Protein AF-A0A819TZ23-F1 (afdb_monomer)

Foldseek 3Di:
DEDEDQDEDDPVQFQCAALVVVVPDDPPYYYHYLHDPRNHDLCRVDPDDQDVDGCQVPDPPHDDDPSVPDDDDPVVVVVLVVVQVVQVVVVHDRPPDDDVVRPD

Mean predicted aligned e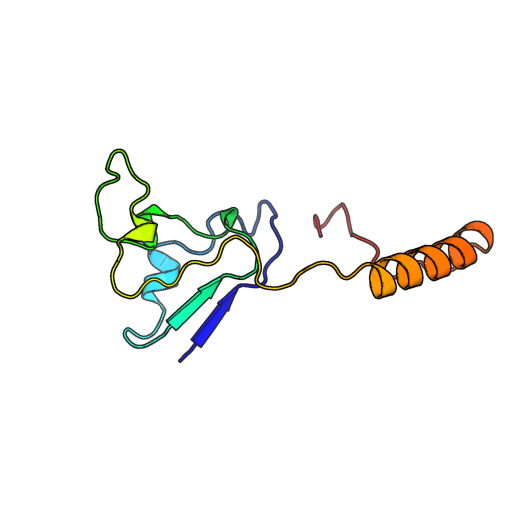rror: 4.28 Å

Radius of gyration: 18.61 Å; Cα contacts (8 Å, |Δi|>4): 88; chains: 1; bounding box: 50×29×44 Å

Solvent-accessible surface area (backbone atoms only — not comparable to full-atom values): 6729 Å² total; per-residue (Å²): 97,77,47,76,42,69,53,71,80,37,89,86,37,46,47,57,45,29,55,73,54,58,67,71,49,60,94,78,44,46,81,44,82,74,42,47,72,64,27,45,33,68,74,55,75,43,98,67,80,80,56,102,52,74,53,66,87,74,38,85,96,57,86,85,74,88,83,63,89,74,73,87,56,66,66,67,51,52,50,54,49,54,54,35,60,64,23,53,88,69,75,41,88,61,78,88,73,67,39,77,94,77,54,84

Structure (mmCIF, N/CA/C/O backbone):
data_AF-A0A819TZ23-F1
#
_entry.id   AF-A0A819TZ23-F1
#
loop_
_atom_site.group_PDB
_atom_site.id
_atom_site.type_symbol
_atom_site.label_atom_id
_atom_site.label_alt_id
_atom_site.label_comp_id
_atom_site.label_asym_id
_atom_site.label_entity_id
_atom_site.label_seq_id
_atom_site.pdbx_PDB_ins_code
_atom_site.Cartn_x
_atom_site.Cartn_y
_atom_site.Cartn_z
_atom_site.occupancy
_atom_site.B_iso_or_equiv
_atom_site.auth_seq_id
_atom_site.auth_comp_id
_atom_site.auth_asym_id
_atom_site.auth_atom_id
_atom_site.pdbx_PDB_model_num
ATOM 1 N N . ASP A 1 1 ? -1.554 2.004 21.230 1.00 96.06 1 ASP A N 1
ATOM 2 C CA . ASP A 1 1 ? -0.905 1.134 20.225 1.00 96.06 1 ASP A CA 1
ATOM 3 C C . ASP A 1 1 ? -1.263 1.577 18.824 1.00 96.06 1 ASP A C 1
ATOM 5 O O . ASP A 1 1 ? -2.273 2.251 18.656 1.00 96.06 1 ASP A O 1
ATOM 9 N N . TYR A 1 2 ? -0.438 1.220 17.844 1.00 97.56 2 TYR A N 1
ATOM 10 C CA . TYR A 1 2 ? -0.619 1.606 16.447 1.00 97.56 2 TYR A CA 1
ATOM 11 C C . TYR A 1 2 ? -0.458 0.386 15.548 1.00 97.56 2 TYR A C 1
ATOM 13 O O . TYR A 1 2 ? 0.463 -0.407 15.741 1.00 97.56 2 TYR A O 1
ATOM 21 N N . VAL A 1 3 ? -1.337 0.262 14.559 1.00 98.06 3 VAL A N 1
ATOM 22 C CA . VAL A 1 3 ? -1.279 -0.768 13.523 1.00 98.06 3 VAL A CA 1
ATOM 23 C C . VAL A 1 3 ? -1.190 -0.064 12.178 1.00 98.06 3 VAL A C 1
ATOM 25 O O . VAL A 1 3 ? -2.084 0.701 11.824 1.00 98.06 3 VAL A O 1
ATOM 28 N N . VAL A 1 4 ? -0.103 -0.299 11.444 1.00 98.31 4 VAL A N 1
ATOM 29 C CA . VAL A 1 4 ? 0.175 0.380 10.173 1.00 98.31 4 VAL A CA 1
ATOM 30 C C . VAL A 1 4 ? 0.107 -0.625 9.027 1.00 98.31 4 VAL A C 1
ATOM 32 O O . VAL A 1 4 ? 0.921 -1.543 8.953 1.00 98.31 4 VAL A O 1
ATOM 35 N N . ASN A 1 5 ? -0.856 -0.447 8.124 1.00 98.44 5 ASN A N 1
ATOM 36 C CA . ASN A 1 5 ? -0.984 -1.247 6.913 1.00 98.44 5 ASN A CA 1
ATOM 37 C C . ASN A 1 5 ? -0.193 -0.620 5.759 1.00 98.44 5 ASN A C 1
ATOM 39 O O . ASN A 1 5 ? -0.516 0.479 5.304 1.00 98.44 5 ASN A O 1
ATOM 43 N N . LEU A 1 6 ? 0.797 -1.362 5.260 1.00 98.31 6 LEU A N 1
ATOM 44 C CA . LEU A 1 6 ? 1.605 -1.039 4.076 1.00 98.31 6 LEU A CA 1
ATOM 45 C C . LEU A 1 6 ? 1.580 -2.179 3.042 1.00 98.31 6 LEU A C 1
ATOM 47 O O . LEU A 1 6 ? 2.466 -2.273 2.195 1.00 98.31 6 LEU A O 1
ATOM 51 N N . LEU A 1 7 ? 0.592 -3.077 3.132 1.00 98.12 7 LEU A N 1
ATOM 52 C CA . LEU A 1 7 ? 0.500 -4.240 2.254 1.00 98.12 7 LEU A CA 1
ATOM 53 C C . LEU A 1 7 ? 0.211 -3.837 0.792 1.00 98.12 7 LEU A C 1
ATOM 55 O O . LEU A 1 7 ? -0.501 -2.853 0.548 1.00 98.12 7 LEU A O 1
ATOM 59 N N . PRO A 1 8 ? 0.724 -4.609 -0.188 1.00 98.12 8 PRO A N 1
ATOM 60 C CA . PRO A 1 8 ? 0.362 -4.451 -1.593 1.00 98.12 8 PRO A CA 1
ATOM 61 C C . PRO A 1 8 ? -1.099 -4.858 -1.831 1.00 98.12 8 PRO A C 1
ATOM 63 O O . PRO A 1 8 ? -1.725 -5.498 -0.987 1.00 98.12 8 PRO A O 1
ATOM 66 N N . ASN A 1 9 ? -1.644 -4.511 -3.000 1.00 97.81 9 ASN A N 1
ATOM 67 C CA . ASN A 1 9 ? -2.952 -5.008 -3.432 1.00 97.81 9 ASN A CA 1
ATOM 68 C C . ASN A 1 9 ? -2.771 -6.347 -4.151 1.00 97.81 9 ASN A C 1
ATOM 70 O O . ASN A 1 9 ? -2.354 -6.357 -5.308 1.00 97.81 9 ASN A O 1
ATOM 74 N N . THR A 1 10 ? -3.116 -7.446 -3.486 1.00 97.69 10 THR A N 1
ATOM 75 C CA . THR A 1 10 ? -3.161 -8.795 -4.062 1.00 97.69 10 THR A CA 1
ATOM 76 C C . THR A 1 10 ? -4.482 -9.465 -3.675 1.00 97.69 10 THR A C 1
ATOM 78 O O . THR A 1 10 ? -5.138 -9.011 -2.734 1.00 97.69 10 THR A O 1
ATOM 81 N N . PRO A 1 11 ? -4.896 -10.562 -4.334 1.00 97.19 11 PRO A N 1
ATOM 82 C CA . PRO A 1 11 ? -6.096 -11.300 -3.931 1.00 97.19 11 PRO A CA 1
ATOM 83 C C . PRO A 1 11 ? -6.100 -11.718 -2.451 1.00 97.19 11 PRO A C 1
ATOM 85 O O . PRO A 1 11 ? -7.155 -11.776 -1.832 1.00 97.19 11 PRO A O 1
ATOM 88 N N . GLN 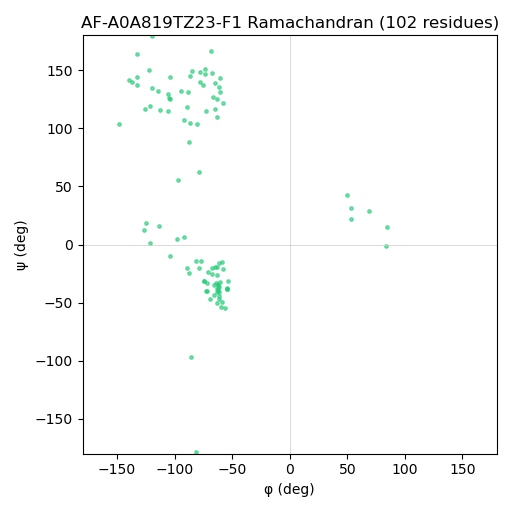A 1 12 ? -4.926 -11.978 -1.869 1.00 97.31 12 GLN A N 1
ATOM 89 C CA . GLN A 1 12 ? -4.771 -12.405 -0.475 1.00 97.31 12 GLN A CA 1
ATOM 90 C C . GLN A 1 12 ? -4.869 -11.251 0.532 1.00 97.31 12 GLN A C 1
ATOM 92 O O . GLN A 1 12 ? -5.104 -11.500 1.711 1.00 97.31 12 GLN A O 1
ATOM 97 N N . THR A 1 13 ? -4.660 -10.003 0.101 1.00 98.06 13 THR A N 1
ATOM 98 C CA . THR A 1 13 ? -4.709 -8.823 0.980 1.00 98.06 13 THR A CA 1
ATOM 99 C C . THR A 1 13 ? -5.984 -8.005 0.810 1.00 98.06 13 THR A C 1
ATOM 101 O O . THR A 1 13 ? -6.240 -7.117 1.621 1.00 98.06 13 THR A O 1
ATOM 104 N N . GLN A 1 14 ? -6.798 -8.298 -0.207 1.00 98.06 14 GLN A N 1
ATOM 105 C CA . GLN A 1 14 ? -8.104 -7.671 -0.391 1.00 98.06 14 GLN A CA 1
ATOM 106 C C . GLN A 1 14 ? -9.021 -7.959 0.800 1.00 98.06 14 GLN A C 1
ATOM 108 O O . GLN A 1 14 ? -9.158 -9.104 1.224 1.00 98.06 14 GLN A O 1
ATOM 113 N N . ASN A 1 15 ? -9.656 -6.909 1.327 1.00 98.06 15 ASN A N 1
ATOM 114 C CA . ASN A 1 15 ? -10.598 -6.966 2.448 1.00 98.06 15 ASN A CA 1
ATOM 115 C C . ASN A 1 15 ? -10.056 -7.663 3.714 1.00 98.06 15 ASN A C 1
ATOM 117 O O . ASN A 1 15 ? -10.833 -8.129 4.550 1.00 98.06 15 ASN A O 1
ATOM 121 N N . ILE A 1 16 ? -8.728 -7.740 3.872 1.00 98.25 16 ILE A N 1
ATOM 122 C CA . ILE A 1 16 ? -8.098 -8.376 5.034 1.00 98.25 16 ILE A CA 1
ATOM 123 C C . ILE A 1 16 ? -8.434 -7.632 6.335 1.00 98.25 16 ILE A C 1
ATOM 125 O O . ILE A 1 16 ? -8.609 -8.258 7.379 1.00 98.25 16 ILE A O 1
ATOM 129 N N . TRP A 1 17 ? -8.584 -6.306 6.268 1.00 98.00 17 TRP A N 1
ATOM 130 C CA . TRP A 1 17 ? -9.045 -5.465 7.368 1.00 98.00 17 TRP A CA 1
ATOM 131 C C . TRP A 1 17 ? -10.570 -5.390 7.367 1.00 98.00 17 TRP A C 1
ATOM 133 O O . TRP A 1 17 ? -11.172 -4.510 6.751 1.00 98.00 17 TRP A O 1
ATOM 143 N N . ASN A 1 18 ? -11.171 -6.349 8.064 1.00 97.38 18 ASN A N 1
ATOM 144 C CA . ASN A 1 18 ? -12.606 -6.485 8.289 1.00 97.38 18 ASN A CA 1
ATOM 145 C C . ASN A 1 18 ? -12.932 -6.437 9.792 1.00 97.38 18 ASN A C 1
ATOM 147 O O . ASN A 1 18 ? -12.031 -6.351 10.636 1.00 97.38 18 ASN A O 1
ATOM 151 N N . ALA A 1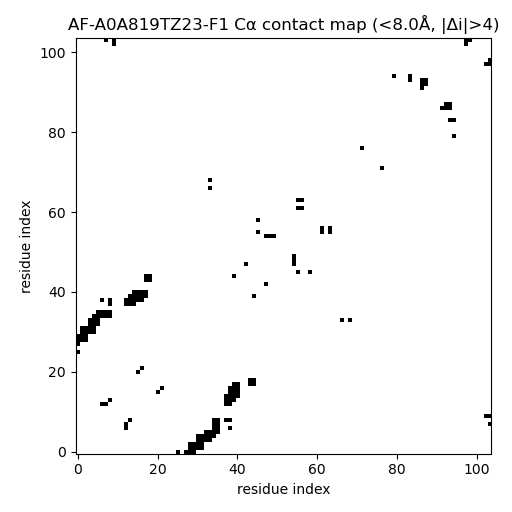 19 ? -14.216 -6.536 10.137 1.00 96.38 19 ALA A N 1
ATOM 152 C CA . ALA A 1 19 ? -14.693 -6.463 11.518 1.00 96.38 19 ALA A CA 1
ATOM 153 C C . ALA A 1 19 ? -13.997 -7.473 12.450 1.00 96.38 19 ALA A C 1
ATOM 155 O O . ALA A 1 19 ? -13.686 -7.146 13.596 1.00 96.38 19 ALA A O 1
ATOM 156 N N . THR A 1 20 ? -13.706 -8.685 11.962 1.00 97.50 20 THR A N 1
ATOM 157 C CA . THR A 1 20 ? -13.017 -9.718 12.746 1.00 97.50 20 THR A CA 1
ATOM 158 C C . THR A 1 20 ? -11.590 -9.307 13.090 1.00 97.50 20 THR A C 1
ATOM 160 O O . THR A 1 20 ? -11.175 -9.487 14.234 1.00 97.50 20 THR A O 1
ATOM 163 N N . LEU A 1 21 ? -10.842 -8.742 12.139 1.00 97.12 21 LEU A N 1
ATOM 164 C CA . LEU A 1 21 ? -9.466 -8.313 12.394 1.00 97.12 21 LEU A CA 1
ATOM 165 C C . LEU A 1 21 ? -9.418 -7.054 13.271 1.00 97.12 21 LEU A C 1
ATOM 167 O O . LEU A 1 21 ? -8.615 -6.988 14.202 1.00 97.12 21 LEU A O 1
ATOM 171 N N . PHE A 1 22 ? -10.319 -6.092 13.046 1.00 96.88 22 PHE A N 1
ATOM 172 C CA . PHE A 1 22 ? -10.431 -4.906 13.901 1.00 96.88 22 PHE A CA 1
ATOM 173 C C . PHE A 1 22 ? -10.795 -5.261 15.348 1.00 96.88 22 PHE A C 1
ATOM 175 O O . PHE A 1 22 ? -10.240 -4.670 16.272 1.00 96.88 22 PHE A O 1
ATOM 182 N N . ALA A 1 23 ? -11.645 -6.269 15.571 1.00 96.38 23 ALA A N 1
ATOM 183 C CA . ALA A 1 23 ? -12.011 -6.724 16.915 1.00 96.38 23 ALA A CA 1
ATOM 184 C C . ALA A 1 23 ? -10.837 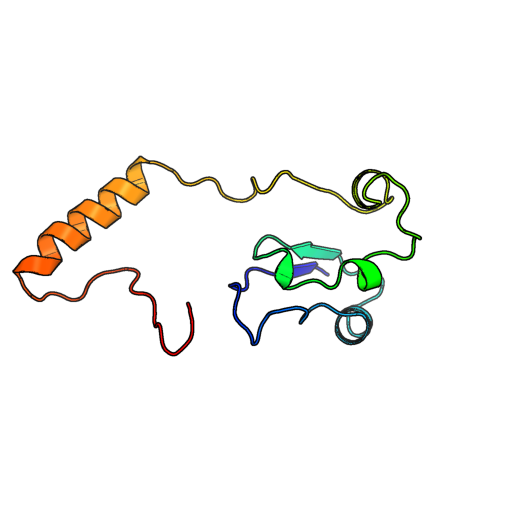-7.320 17.716 1.00 96.38 23 ALA A C 1
ATOM 186 O O . ALA A 1 23 ? -10.911 -7.398 18.941 1.00 96.38 23 ALA A O 1
ATOM 187 N N . GLN A 1 24 ? -9.752 -7.732 17.050 1.00 97.25 24 GLN A N 1
ATOM 188 C CA . GLN A 1 24 ? -8.536 -8.207 17.720 1.00 97.25 24 GLN A CA 1
ATOM 189 C C . GLN A 1 24 ? -7.630 -7.060 18.187 1.00 97.25 24 GLN A C 1
ATOM 191 O O . GLN A 1 24 ? -6.713 -7.278 18.982 1.00 97.25 24 GLN A O 1
ATOM 196 N N . MET A 1 25 ? -7.858 -5.836 17.706 1.00 97.38 25 MET A N 1
ATOM 197 C CA . MET A 1 25 ? -7.104 -4.669 18.147 1.00 97.38 25 MET A CA 1
ATOM 198 C C . MET A 1 25 ? -7.536 -4.248 19.553 1.00 97.38 25 MET A C 1
ATOM 200 O O . MET A 1 25 ? -8.690 -4.400 19.954 1.00 97.38 25 MET A O 1
ATOM 204 N N . LYS A 1 26 ? -6.614 -3.649 20.317 1.00 97.38 26 LYS A N 1
ATOM 205 C CA . LYS A 1 26 ? -6.999 -2.992 21.571 1.00 97.38 26 LYS A CA 1
ATOM 206 C C . LYS A 1 26 ? -7.998 -1.867 21.262 1.00 97.38 26 LYS A C 1
ATOM 208 O O . LYS A 1 26 ? -7.767 -1.139 20.297 1.00 97.38 26 LYS A O 1
ATOM 213 N N . PRO A 1 27 ? -9.015 -1.621 22.108 1.00 93.75 27 PRO A N 1
ATOM 214 C CA . PRO A 1 27 ? -9.982 -0.539 21.885 1.00 93.75 27 PRO A CA 1
ATOM 215 C C . PRO A 1 27 ? -9.360 0.863 21.775 1.00 93.75 27 PRO A C 1
ATOM 217 O O . PRO A 1 27 ? -9.968 1.774 21.232 1.00 93.75 27 PRO A O 1
ATOM 220 N N . THR A 1 28 ? -8.146 1.043 22.306 1.00 95.94 28 THR A N 1
ATOM 221 C CA . THR A 1 28 ? -7.375 2.295 22.265 1.00 95.94 28 THR A CA 1
ATOM 222 C C . THR A 1 28 ? -6.329 2.332 21.147 1.00 95.94 28 THR A C 1
ATOM 224 O O . THR A 1 28 ? -5.509 3.252 21.101 1.00 95.94 28 THR A O 1
ATOM 227 N N . ALA A 1 29 ? -6.278 1.313 20.285 1.00 97.19 29 ALA A N 1
ATOM 228 C CA . ALA A 1 29 ? -5.333 1.269 19.182 1.00 97.19 29 ALA A CA 1
ATOM 229 C C . ALA A 1 29 ? -5.779 2.168 18.024 1.00 97.19 29 ALA A C 1
ATOM 231 O O . ALA A 1 29 ? -6.967 2.329 17.761 1.00 97.19 29 ALA A O 1
ATOM 232 N N . ILE A 1 30 ? -4.803 2.720 17.306 1.00 96.88 30 ILE A N 1
ATOM 233 C CA . ILE A 1 30 ? -5.026 3.515 16.099 1.00 96.88 30 ILE A CA 1
ATOM 234 C C . ILE A 1 30 ? -4.629 2.677 14.885 1.00 96.88 30 ILE A C 1
ATOM 236 O O . ILE A 1 30 ? -3.527 2.126 14.832 1.00 96.88 30 ILE A O 1
ATOM 240 N N . PHE A 1 31 ? -5.524 2.599 13.905 1.00 97.75 31 PHE A N 1
ATOM 241 C CA . PHE A 1 31 ? -5.253 1.994 12.607 1.00 97.75 31 PHE A CA 1
ATOM 242 C C . PHE A 1 31 ? -4.817 3.063 11.600 1.00 97.75 31 PHE A C 1
ATOM 244 O O . PHE A 1 31 ? -5.460 4.103 11.474 1.00 97.75 31 PHE A O 1
ATOM 251 N N . ILE A 1 32 ? -3.729 2.806 10.876 1.00 98.31 32 ILE A N 1
ATOM 252 C CA . ILE A 1 32 ? -3.185 3.694 9.845 1.00 98.31 32 ILE A CA 1
ATOM 253 C C . ILE A 1 32 ? -3.045 2.883 8.559 1.00 98.31 32 ILE A C 1
ATOM 255 O O . ILE A 1 32 ? -2.253 1.946 8.504 1.00 98.31 32 ILE A O 1
ATOM 259 N N . ASN A 1 33 ? -3.773 3.250 7.504 1.00 98.25 33 ASN A N 1
ATOM 260 C CA . ASN A 1 33 ? -3.616 2.634 6.187 1.00 98.25 33 ASN A CA 1
ATOM 261 C C . ASN A 1 33 ? -2.892 3.579 5.226 1.00 98.25 33 ASN A C 1
ATOM 263 O O . ASN A 1 33 ? -3.431 4.620 4.856 1.00 98.25 33 ASN A O 1
ATOM 267 N N . ALA A 1 34 ? -1.696 3.185 4.792 1.00 98.12 34 ALA A N 1
ATOM 268 C CA . ALA A 1 34 ? -0.952 3.840 3.715 1.00 98.12 34 ALA A CA 1
ATOM 269 C C . ALA A 1 34 ? -0.530 2.844 2.613 1.00 98.12 34 ALA A C 1
ATOM 271 O O . ALA A 1 34 ? 0.285 3.172 1.754 1.00 98.12 34 ALA A O 1
ATOM 272 N N . GLY A 1 35 ? -1.085 1.626 2.636 1.00 97.69 35 GLY A N 1
ATOM 273 C CA . GLY A 1 35 ? -0.912 0.607 1.605 1.00 97.69 35 GLY A CA 1
ATOM 274 C C . GLY A 1 35 ? -1.916 0.802 0.474 1.00 97.69 35 GLY A C 1
ATOM 275 O O . GLY A 1 35 ? -1.694 1.573 -0.463 1.00 97.69 35 GLY A O 1
ATOM 276 N N . ARG A 1 36 ? -3.030 0.067 0.526 1.00 98.06 36 ARG A N 1
ATOM 277 C CA . ARG A 1 36 ? -4.086 0.104 -0.495 1.00 98.06 36 ARG A CA 1
ATOM 278 C C . ARG A 1 36 ? -5.459 0.124 0.165 1.00 98.06 36 ARG A C 1
ATOM 280 O O . ARG A 1 36 ? -5.682 -0.568 1.155 1.00 98.06 36 ARG A O 1
ATOM 287 N N . GLY A 1 37 ? -6.375 0.922 -0.386 1.00 96.62 37 GLY A N 1
ATOM 288 C CA . GLY A 1 37 ? -7.754 1.015 0.110 1.00 96.62 37 GLY A CA 1
ATOM 289 C C . GLY A 1 37 ? -8.503 -0.315 0.011 1.00 96.62 37 GLY A C 1
ATOM 290 O O . GLY A 1 37 ? -9.203 -0.681 0.941 1.00 96.62 37 GLY A O 1
ATOM 291 N N . SER A 1 38 ? -8.237 -1.101 -1.040 1.00 97.38 38 SER A N 1
ATOM 292 C CA . SER A 1 38 ? -8.819 -2.437 -1.255 1.00 97.38 38 SER A CA 1
ATOM 293 C C . SER A 1 38 ? -8.538 -3.444 -0.139 1.00 97.38 38 SER A C 1
ATOM 295 O O . SER A 1 38 ? -9.176 -4.489 -0.097 1.00 97.38 38 SER A O 1
ATOM 297 N N . ALA A 1 39 ? -7.583 -3.166 0.750 1.00 98.12 39 ALA A N 1
ATOM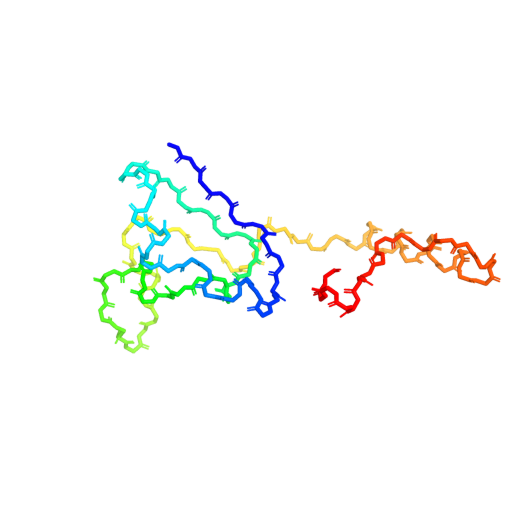 298 C CA . ALA A 1 39 ? -7.309 -4.015 1.898 1.00 98.12 39 ALA A CA 1
ATOM 299 C C . ALA A 1 39 ? -8.333 -3.843 3.031 1.00 98.12 39 ALA A C 1
ATOM 301 O O . ALA A 1 39 ? -8.344 -4.665 3.944 1.00 98.12 39 ALA A O 1
ATOM 302 N N . VAL A 1 40 ? -9.155 -2.790 3.004 1.00 97.25 40 VAL A N 1
ATOM 303 C CA . VAL A 1 40 ? -10.079 -2.425 4.082 1.00 97.25 40 VAL A CA 1
ATOM 304 C C . VAL A 1 40 ? -11.519 -2.557 3.613 1.00 97.25 40 VAL A C 1
ATOM 306 O O . VAL A 1 40 ? -11.885 -2.060 2.553 1.00 97.25 40 VAL A O 1
ATOM 309 N N . VAL A 1 41 ? -12.343 -3.207 4.430 1.00 95.50 41 VAL A N 1
ATOM 310 C CA . VAL A 1 41 ? -13.793 -3.201 4.249 1.00 95.50 41 VAL A CA 1
ATOM 311 C C . VAL A 1 41 ? -14.332 -1.897 4.828 1.00 95.50 41 VAL A C 1
ATOM 313 O O . VAL A 1 41 ? -14.429 -1.745 6.045 1.00 95.50 41 VAL A O 1
ATOM 316 N N . ASP A 1 42 ? -14.687 -0.945 3.963 1.00 92.00 42 ASP A N 1
ATOM 317 C CA . ASP A 1 42 ? -15.114 0.399 4.382 1.00 92.00 42 ASP A CA 1
ATOM 318 C C . ASP A 1 42 ? -16.279 0.378 5.384 1.00 92.00 42 ASP A C 1
ATOM 320 O O . ASP A 1 42 ? -16.287 1.149 6.341 1.00 92.00 42 ASP A O 1
ATOM 324 N N . ALA A 1 43 ? -17.235 -0.539 5.201 1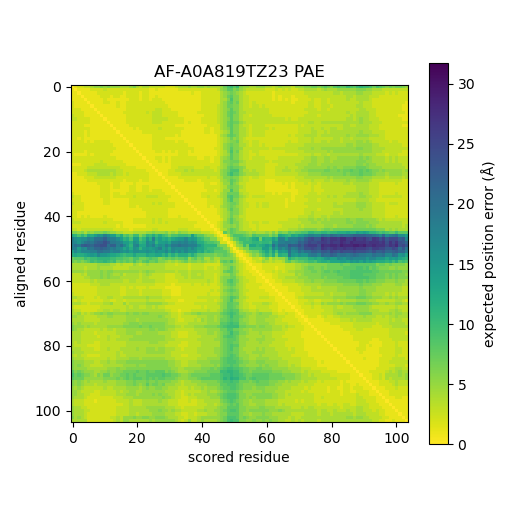.00 89.75 43 ALA A N 1
ATOM 325 C CA . ALA A 1 43 ? -18.388 -0.700 6.088 1.00 89.75 43 ALA A CA 1
ATOM 326 C C . ALA A 1 43 ? -18.021 -1.220 7.490 1.00 89.75 43 ALA A C 1
ATOM 328 O O . ALA A 1 43 ? -18.746 -0.949 8.442 1.00 89.75 43 ALA A O 1
ATOM 329 N N . ASP A 1 44 ? -16.901 -1.931 7.627 1.00 93.00 44 ASP A N 1
ATOM 330 C CA . ASP A 1 44 ? -16.423 -2.436 8.918 1.00 93.00 44 ASP A CA 1
ATOM 331 C C . ASP A 1 44 ? -15.512 -1.422 9.622 1.00 93.00 44 ASP A C 1
ATOM 333 O O . ASP A 1 44 ? -15.320 -1.492 10.836 1.00 93.00 44 ASP A O 1
ATOM 337 N N . LEU A 1 45 ? -14.953 -0.467 8.870 1.00 90.56 45 LEU A N 1
ATOM 338 C CA . LEU A 1 45 ? -14.125 0.609 9.413 1.00 90.56 45 LEU A CA 1
ATOM 339 C C . LEU A 1 45 ? -14.964 1.668 10.146 1.00 90.56 45 LEU A C 1
ATOM 341 O O . LEU A 1 45 ? -14.477 2.303 11.082 1.00 90.56 45 LEU A O 1
ATOM 345 N N . ILE A 1 46 ? -16.210 1.889 9.715 1.00 85.81 46 ILE A N 1
ATOM 346 C CA . ILE A 1 46 ? -17.090 2.925 10.266 1.00 85.81 46 ILE A CA 1
ATOM 347 C C . ILE A 1 46 ? -18.493 2.393 10.565 1.00 85.81 46 ILE A C 1
ATOM 349 O O . ILE A 1 46 ? -19.087 1.642 9.807 1.00 85.81 46 ILE A O 1
ATOM 353 N N . THR A 1 47 ? -19.101 2.877 11.641 1.00 66.94 47 THR A N 1
ATOM 354 C CA . THR A 1 47 ? -20.475 2.531 12.030 1.00 66.94 47 THR A CA 1
ATOM 355 C C . THR A 1 47 ? -21.480 3.591 11.562 1.00 66.94 47 THR A C 1
ATOM 357 O O . THR A 1 47 ? -22.199 4.175 12.373 1.00 66.94 47 THR A O 1
ATOM 360 N N . ARG A 1 48 ? -21.532 3.914 10.256 1.00 61.94 48 ARG A N 1
ATOM 361 C CA . ARG A 1 48 ? -22.510 4.890 9.719 1.00 61.94 48 ARG A CA 1
ATOM 362 C C . ARG A 1 48 ? -23.106 4.472 8.369 1.00 61.94 48 ARG A C 1
ATOM 364 O O . ARG A 1 48 ? -22.369 3.981 7.520 1.00 61.94 48 ARG A O 1
ATOM 371 N N . PRO A 1 49 ? -24.410 4.724 8.135 1.00 56.84 49 PRO A N 1
ATOM 372 C CA . PRO A 1 49 ? -25.024 4.498 6.832 1.00 56.84 49 PRO A CA 1
ATOM 373 C C . PRO A 1 49 ? -24.418 5.434 5.778 1.00 56.84 49 PRO A C 1
ATOM 375 O O . PRO A 1 49 ? -24.176 6.614 6.045 1.00 56.84 49 PRO A O 1
ATOM 378 N N . LEU A 1 50 ? -24.187 4.888 4.583 1.00 56.44 50 LEU A N 1
ATOM 379 C CA . LEU A 1 50 ? -23.712 5.616 3.407 1.00 56.44 50 LEU A CA 1
ATOM 380 C C . LEU A 1 50 ? -24.781 6.650 3.011 1.00 56.44 50 LEU A C 1
ATOM 382 O O . LEU A 1 50 ? -25.873 6.280 2.582 1.00 56.44 50 LEU A O 1
ATOM 386 N N . SER A 1 51 ? -24.505 7.942 3.206 1.00 62.94 51 SER A N 1
ATOM 387 C CA . SER A 1 51 ? -25.310 9.010 2.606 1.00 62.94 51 SER A CA 1
ATOM 388 C C . SER A 1 51 ? -24.868 9.230 1.152 1.00 62.94 51 SER A C 1
A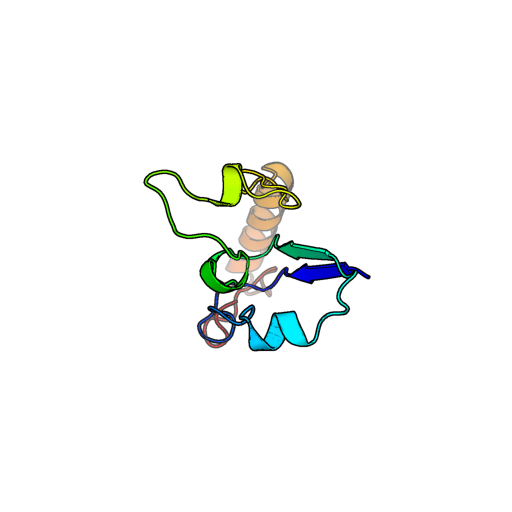TOM 390 O O . SER A 1 51 ? -23.976 8.545 0.653 1.00 62.94 51 SER A O 1
ATOM 392 N N . SER A 1 52 ? -25.473 10.192 0.449 1.00 67.00 52 SER A N 1
ATOM 393 C CA . SER A 1 52 ? -25.016 10.590 -0.893 1.00 67.00 52 SER A CA 1
ATOM 394 C C . SER A 1 52 ? -23.579 11.131 -0.911 1.00 67.00 52 SER A C 1
ATOM 396 O O . SER A 1 52 ? -22.977 11.215 -1.976 1.00 67.00 52 SER A O 1
ATOM 398 N N . GLU A 1 53 ? -23.026 11.495 0.250 1.00 70.19 53 GLU A N 1
ATOM 399 C CA . GLU A 1 53 ? -21.606 11.794 0.420 1.00 70.19 53 GLU A CA 1
ATOM 400 C C . GLU A 1 53 ? -20.894 10.633 1.110 1.00 70.19 53 GLU A C 1
ATOM 402 O O . GLU A 1 53 ? -21.432 9.999 2.020 1.00 70.19 53 GLU A O 1
ATOM 407 N N . HIS A 1 54 ? -19.644 10.380 0.720 1.00 78.31 54 HIS A N 1
ATOM 408 C CA . HIS A 1 54 ? -18.872 9.322 1.354 1.00 78.31 54 HIS A CA 1
ATOM 409 C C . HIS A 1 54 ? -18.659 9.636 2.849 1.00 78.31 54 HIS A C 1
ATOM 411 O O . HIS A 1 54 ? -18.117 10.697 3.179 1.00 78.31 54 HIS A O 1
ATOM 417 N N . PRO A 1 5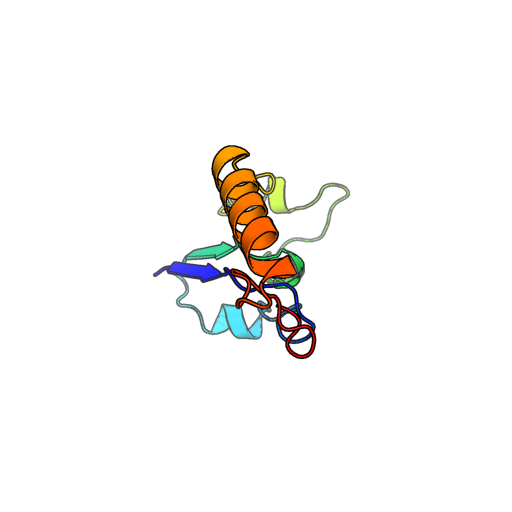5 ? -19.032 8.731 3.771 1.00 84.62 55 PRO A N 1
ATOM 418 C CA . PRO A 1 55 ? -19.091 9.024 5.205 1.00 84.62 55 PRO A CA 1
ATOM 419 C C . PRO A 1 55 ? -17.735 9.375 5.831 1.00 84.62 55 PRO A C 1
ATOM 421 O O . PRO A 1 55 ? -17.702 10.123 6.805 1.00 84.62 55 PRO A O 1
ATOM 424 N N . PHE A 1 56 ? -16.619 8.902 5.262 1.00 89.19 56 PHE A N 1
ATOM 425 C CA . PHE A 1 56 ? -15.271 9.137 5.803 1.00 89.19 56 PHE A CA 1
ATOM 426 C C . PHE A 1 56 ? -14.945 10.614 6.024 1.00 89.19 56 PHE A C 1
ATOM 428 O O . PHE A 1 56 ? -14.356 10.946 7.046 1.00 89.19 56 PHE A O 1
ATOM 435 N N . TRP A 1 57 ? -15.382 11.512 5.138 1.00 87.88 57 TRP A N 1
ATOM 436 C CA . TRP A 1 57 ? -15.085 12.946 5.252 1.00 87.88 57 TRP A CA 1
ATOM 437 C C . TRP A 1 57 ? -15.664 13.604 6.508 1.00 87.88 57 TRP A C 1
ATOM 439 O O . TRP A 1 57 ? -15.221 14.681 6.897 1.00 87.88 57 TRP A O 1
ATOM 449 N N . ARG A 1 58 ? -16.663 12.975 7.137 1.00 86.44 58 ARG A N 1
ATOM 450 C CA . ARG A 1 58 ? -17.358 13.503 8.318 1.00 86.44 58 ARG A CA 1
ATOM 451 C C . ARG A 1 58 ? -17.263 12.576 9.532 1.00 86.44 58 ARG A C 1
ATOM 453 O O . ARG A 1 58 ? -17.850 12.881 10.571 1.00 86.44 58 ARG A O 1
ATOM 460 N N . THR A 1 59 ? -16.567 11.445 9.424 1.00 87.81 59 THR A N 1
ATOM 461 C CA . THR A 1 59 ? -16.414 10.502 10.536 1.00 87.81 59 THR A CA 1
ATOM 462 C C . THR A 1 59 ? -15.457 11.080 11.574 1.00 87.81 59 THR A C 1
ATOM 464 O O . THR A 1 59 ? -14.268 11.254 11.322 1.00 87.81 59 THR A O 1
ATOM 467 N N . GLN A 1 60 ? -15.969 11.356 12.773 1.00 88.06 60 GLN A N 1
ATOM 468 C CA . GLN A 1 60 ? -15.137 11.788 13.892 1.00 88.06 60 GLN A CA 1
ATOM 469 C C . GLN A 1 60 ? -14.117 10.701 14.254 1.00 88.06 60 GLN A C 1
ATOM 471 O O . GLN A 1 60 ? -14.457 9.524 14.329 1.00 88.06 60 GLN A O 1
ATOM 476 N N . GLY A 1 61 ? -12.868 11.106 14.487 1.00 89.50 61 GLY A N 1
ATOM 477 C CA . GLY A 1 61 ? -11.764 10.181 14.760 1.00 89.50 61 GLY A CA 1
ATOM 478 C C . GLY A 1 61 ? -11.109 9.591 13.507 1.00 89.50 61 GLY A C 1
ATOM 479 O O . GLY A 1 61 ? -10.132 8.861 13.645 1.00 89.50 61 GLY A O 1
ATOM 480 N N . LEU A 1 62 ? -11.588 9.930 12.302 1.00 93.00 62 LEU A N 1
ATOM 481 C CA . LEU A 1 62 ? -10.970 9.540 11.036 1.00 93.00 62 LEU A CA 1
ATOM 482 C C . LEU A 1 62 ? -10.219 10.730 10.425 1.00 93.00 62 LEU A C 1
ATOM 484 O O . LEU A 1 62 ? -10.790 11.798 10.210 1.00 93.00 62 LEU A O 1
ATOM 488 N N . LEU A 1 63 ? -8.931 10.536 10.133 1.00 94.62 63 LEU A N 1
ATOM 489 C CA . LEU A 1 63 ? -8.115 11.468 9.356 1.00 94.62 63 LEU A CA 1
ATOM 490 C C . LEU A 1 63 ? -7.915 10.891 7.954 1.00 94.62 63 LEU A C 1
ATOM 492 O O . LEU A 1 63 ? -7.439 9.766 7.815 1.00 94.62 63 LEU A O 1
ATOM 496 N N . LEU A 1 64 ? -8.251 11.666 6.925 1.00 94.38 64 LEU A N 1
ATOM 497 C CA . LEU A 1 64 ? -8.147 11.248 5.529 1.00 94.38 64 LEU A CA 1
ATOM 498 C C . LEU A 1 64 ? -7.188 12.162 4.763 1.00 94.38 64 LEU A C 1
ATOM 500 O O . LEU A 1 64 ? -7.265 13.385 4.866 1.00 94.38 64 LEU A O 1
ATOM 504 N N . THR A 1 65 ? -6.304 11.567 3.963 1.00 95.38 65 THR A N 1
ATOM 505 C CA . THR A 1 65 ? -5.434 12.272 3.014 1.00 95.38 65 THR A CA 1
ATOM 506 C C . THR A 1 65 ? -5.673 11.739 1.604 1.00 95.38 65 THR A C 1
ATOM 508 O O . THR A 1 65 ? -6.039 10.579 1.412 1.00 95.38 65 THR A O 1
ATOM 511 N N . SER A 1 66 ? -5.489 12.583 0.588 1.00 94.94 66 SER A N 1
ATOM 512 C CA . SER A 1 66 ? -5.753 12.243 -0.817 1.00 94.94 66 SER A CA 1
ATOM 513 C C . SER A 1 66 ? -4.625 11.407 -1.435 1.00 94.94 66 SER A C 1
ATOM 515 O O . SER A 1 66 ? -3.955 11.862 -2.360 1.00 94.94 66 SER A O 1
ATOM 517 N N . HIS A 1 67 ? -4.385 10.205 -0.897 1.00 96.25 67 HIS A N 1
ATOM 518 C CA . HIS A 1 67 ? -3.354 9.264 -1.366 1.00 96.25 67 HIS A CA 1
ATOM 519 C C . HIS A 1 67 ? -1.973 9.929 -1.538 1.00 96.25 67 HIS A C 1
ATOM 521 O O . HIS A 1 67 ? -1.258 9.712 -2.511 1.00 96.25 67 HIS A O 1
ATOM 527 N N . SER A 1 68 ? -1.600 10.765 -0.573 1.00 96.06 68 SER A N 1
ATOM 528 C CA . SER A 1 68 ? -0.390 11.594 -0.613 1.00 96.06 68 SER A CA 1
ATOM 529 C C . SER A 1 68 ? 0.645 11.198 0.444 1.00 96.06 68 SER A C 1
ATOM 531 O O . SER A 1 68 ? 1.564 11.959 0.724 1.00 96.06 68 SER A O 1
ATOM 533 N N . ALA A 1 69 ? 0.511 10.002 1.030 1.00 96.56 69 ALA A N 1
ATOM 534 C CA . ALA A 1 69 ? 1.380 9.524 2.107 1.00 96.56 69 ALA A CA 1
ATOM 535 C C . ALA A 1 69 ? 2.856 9.395 1.684 1.00 96.56 69 ALA A C 1
ATOM 537 O O . ALA A 1 69 ? 3.749 9.645 2.489 1.00 96.56 69 ALA A O 1
ATOM 538 N N . ALA A 1 70 ? 3.108 9.024 0.426 1.00 95.69 70 ALA A N 1
ATOM 539 C CA . ALA A 1 70 ? 4.444 8.945 -0.151 1.00 95.69 70 ALA A CA 1
ATOM 540 C C . ALA A 1 70 ? 4.377 9.277 -1.645 1.00 95.69 70 ALA A C 1
ATOM 542 O O . ALA A 1 70 ? 3.922 8.471 -2.456 1.00 95.69 70 ALA A O 1
ATOM 543 N N . LEU A 1 71 ? 4.808 10.484 -2.009 1.00 94.38 71 LEU A N 1
ATOM 544 C CA . LEU A 1 71 ? 4.853 10.907 -3.403 1.00 94.38 71 LEU A CA 1
ATOM 545 C C . LEU A 1 71 ? 6.069 10.307 -4.109 1.00 94.38 71 LEU A C 1
ATOM 547 O O . LEU A 1 71 ? 7.176 10.265 -3.573 1.00 94.38 71 LEU A O 1
ATOM 551 N N . SER A 1 72 ? 5.861 9.892 -5.351 1.00 94.94 72 SER A N 1
ATOM 552 C CA . SER A 1 72 ? 6.931 9.495 -6.254 1.00 94.94 72 SER A CA 1
ATOM 553 C C . SER A 1 72 ? 7.828 10.689 -6.577 1.00 94.94 72 SER A C 1
ATOM 555 O O . SER A 1 72 ? 7.391 11.658 -7.194 1.00 94.94 72 SER A O 1
ATOM 557 N N . LEU A 1 73 ? 9.099 10.611 -6.182 1.00 96.50 73 LEU A N 1
ATOM 558 C CA . LEU A 1 73 ? 10.106 11.60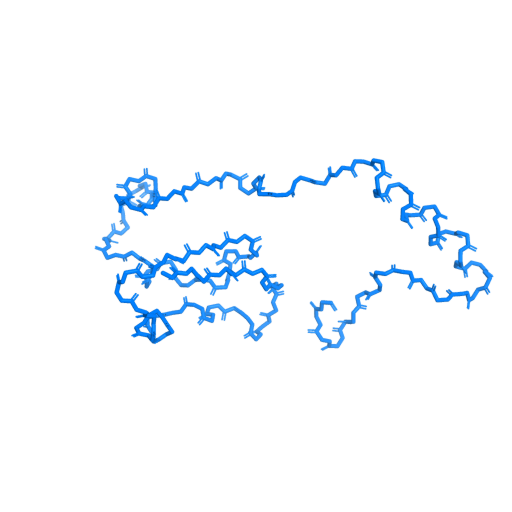3 -6.548 1.00 96.50 73 LEU A CA 1
ATOM 559 C C . LEU A 1 73 ? 10.752 11.215 -7.882 1.00 96.50 73 LEU A C 1
ATOM 561 O O . LEU A 1 73 ? 11.187 10.077 -8.058 1.00 96.50 73 LEU A O 1
ATOM 565 N N . ALA A 1 74 ? 10.845 12.169 -8.812 1.00 97.38 74 ALA A N 1
ATOM 566 C CA . ALA A 1 74 ? 11.370 11.914 -10.153 1.00 97.38 74 ALA A CA 1
ATOM 567 C C . ALA A 1 74 ? 12.830 11.435 -10.134 1.00 97.38 74 ALA A C 1
ATOM 569 O O . ALA A 1 74 ? 13.161 10.469 -10.814 1.00 97.38 74 ALA A O 1
ATOM 570 N N . TYR A 1 75 ? 13.689 12.071 -9.328 1.00 97.75 75 TYR A N 1
ATOM 571 C CA . TYR A 1 75 ? 15.120 11.758 -9.298 1.00 97.75 75 TYR A CA 1
ATOM 572 C C . TYR A 1 75 ? 15.409 10.289 -8.915 1.00 97.75 75 TYR A C 1
ATOM 574 O O . TYR A 1 75 ? 16.018 9.600 -9.732 1.00 97.75 75 TYR A O 1
ATOM 582 N N . PRO A 1 76 ? 14.907 9.743 -7.784 1.00 96.88 76 PRO A N 1
ATOM 583 C CA . PRO A 1 76 ? 15.121 8.330 -7.444 1.00 96.88 76 PRO A CA 1
ATOM 584 C C . PRO A 1 76 ? 14.547 7.340 -8.468 1.00 96.88 76 PRO A C 1
ATOM 586 O O . PRO A 1 76 ? 15.099 6.259 -8.663 1.00 96.88 76 PRO A O 1
ATOM 589 N N . ILE A 1 77 ? 13.438 7.690 -9.130 1.00 97.50 77 ILE A N 1
ATOM 590 C CA . ILE A 1 77 ? 12.826 6.836 -10.160 1.00 97.50 77 ILE A CA 1
ATOM 591 C C . ILE A 1 77 ? 13.710 6.776 -11.404 1.00 97.50 77 ILE A C 1
ATOM 593 O O . ILE A 1 77 ? 13.967 5.689 -11.920 1.00 97.50 77 ILE A O 1
ATOM 597 N N . VAL A 1 78 ? 14.193 7.930 -11.869 1.00 98.19 78 VAL A N 1
ATOM 598 C CA . VAL A 1 78 ? 15.107 8.008 -13.016 1.00 98.19 78 VAL A CA 1
ATOM 599 C C . VAL A 1 78 ? 16.422 7.301 -12.699 1.00 98.19 78 VAL A C 1
ATOM 601 O O . VAL A 1 78 ? 16.923 6.553 -13.533 1.00 98.19 78 VAL A O 1
ATOM 604 N N . GLU A 1 79 ? 16.948 7.466 -11.486 1.00 97.94 79 GLU A N 1
ATOM 605 C CA . GLU A 1 79 ? 18.152 6.767 -11.032 1.00 97.94 79 GLU A CA 1
ATOM 606 C C . GLU A 1 79 ? 17.980 5.239 -11.085 1.00 97.94 79 GLU A C 1
ATOM 608 O O . GLU A 1 79 ? 18.803 4.548 -11.691 1.00 97.94 79 GLU A O 1
ATOM 613 N N . LEU A 1 80 ? 16.883 4.707 -10.529 1.00 97.75 80 LEU A N 1
ATOM 614 C CA . LEU A 1 80 ? 16.572 3.273 -10.587 1.00 97.75 80 LEU A CA 1
ATOM 615 C C . LEU A 1 80 ? 16.403 2.779 -12.031 1.00 97.75 80 LEU A C 1
ATOM 617 O O . LEU A 1 80 ? 16.870 1.690 -12.372 1.00 97.75 80 LEU A O 1
ATOM 621 N N . PHE A 1 81 ? 15.742 3.571 -12.878 1.00 97.88 81 PHE A N 1
ATOM 622 C CA . PHE A 1 81 ? 15.548 3.238 -14.284 1.00 97.88 81 PHE A CA 1
ATOM 623 C C . PHE A 1 81 ? 16.883 3.150 -15.031 1.00 97.88 81 PHE A C 1
ATOM 625 O O . PHE A 1 81 ? 17.143 2.141 -15.682 1.00 97.88 81 PHE A O 1
ATOM 632 N N . CYS A 1 82 ? 17.747 4.160 -14.906 1.00 98.06 82 CYS A N 1
ATOM 633 C CA . CYS A 1 82 ? 19.056 4.186 -15.558 1.00 98.06 82 CYS A CA 1
ATOM 634 C C . CYS A 1 82 ? 19.964 3.040 -15.082 1.00 98.06 82 CYS A C 1
ATOM 636 O O . CYS A 1 82 ? 20.649 2.422 -15.898 1.00 98.06 82 CYS A O 1
ATOM 638 N N . ASP A 1 83 ? 19.941 2.706 -13.787 1.00 98.12 83 ASP A N 1
ATOM 639 C CA . ASP A 1 83 ? 20.672 1.546 -13.257 1.00 98.12 83 ASP A CA 1
ATOM 640 C C . ASP A 1 83 ? 20.170 0.234 -13.888 1.00 98.12 83 ASP A C 1
ATOM 642 O O . ASP A 1 83 ? 20.959 -0.562 -14.399 1.00 98.12 83 ASP A O 1
ATOM 646 N N . ASN A 1 84 ? 18.850 0.029 -13.953 1.00 98.31 84 ASN A N 1
ATOM 647 C CA . ASN A 1 84 ? 18.274 -1.152 -14.601 1.00 98.31 84 ASN A CA 1
ATOM 648 C C . ASN A 1 84 ? 18.523 -1.190 -16.120 1.00 98.31 84 ASN A C 1
ATOM 650 O O . ASN A 1 84 ? 18.778 -2.269 -16.657 1.00 98.31 84 ASN A O 1
ATOM 654 N N . LEU A 1 85 ? 18.528 -0.041 -16.801 1.00 97.81 85 LEU A N 1
ATOM 655 C CA . LEU A 1 85 ? 18.849 0.059 -18.227 1.00 97.81 85 LEU A CA 1
ATOM 656 C C . LEU A 1 85 ? 20.290 -0.379 -18.520 1.00 97.81 85 LEU A C 1
ATOM 658 O O . LEU A 1 85 ? 20.519 -1.068 -19.508 1.00 97.81 85 LEU A O 1
ATOM 662 N N . ASN A 1 86 ? 21.247 -0.048 -17.648 1.00 97.50 86 ASN A N 1
ATOM 663 C CA . ASN A 1 86 ? 22.631 -0.515 -17.775 1.00 97.50 86 ASN A CA 1
ATOM 664 C C . ASN A 1 86 ? 22.774 -2.015 -17.459 1.00 97.50 86 ASN A C 1
ATOM 666 O O . ASN A 1 86 ? 23.603 -2.704 -18.055 1.00 97.50 86 ASN A O 1
ATOM 670 N N . ARG A 1 87 ? 21.965 -2.544 -16.535 1.00 98.00 87 ARG A N 1
ATOM 671 C CA . ARG A 1 87 ? 21.975 -3.966 -16.142 1.00 98.00 87 ARG A CA 1
ATOM 672 C C . ARG A 1 87 ? 21.390 -4.887 -17.209 1.00 98.00 87 ARG A C 1
ATOM 674 O O . ARG A 1 87 ? 21.934 -5.968 -17.432 1.00 98.00 87 ARG A O 1
ATOM 681 N N . PHE A 1 88 ? 20.314 -4.454 -17.863 1.00 96.94 88 PHE A N 1
ATOM 682 C CA . PHE A 1 88 ? 19.527 -5.260 -18.795 1.00 96.94 88 PHE A CA 1
ATOM 683 C C . PHE A 1 88 ? 20.336 -5.871 -19.959 1.00 96.94 88 PHE A C 1
ATOM 685 O O . PHE A 1 88 ? 20.335 -7.096 -20.073 1.00 96.94 88 PHE A O 1
ATOM 692 N N . PRO A 1 89 ? 21.089 -5.104 -20.780 1.00 97.56 89 PRO A N 1
ATOM 693 C CA . PRO A 1 89 ? 21.850 -5.677 -21.895 1.00 97.56 89 PRO A CA 1
ATOM 694 C C . PRO A 1 89 ? 23.009 -6.571 -21.431 1.00 97.56 89 PRO A C 1
ATOM 696 O O . PRO A 1 89 ? 23.482 -7.409 -22.193 1.00 97.56 89 PRO A O 1
ATOM 699 N N . ASN A 1 90 ? 23.455 -6.414 -20.182 1.00 96.94 90 ASN A N 1
ATOM 700 C CA . ASN A 1 90 ? 24.541 -7.190 -19.587 1.00 96.94 90 ASN A CA 1
ATOM 701 C C . ASN A 1 90 ? 24.048 -8.450 -18.852 1.00 96.94 90 ASN A C 1
ATOM 703 O O . ASN A 1 90 ? 24.844 -9.112 -18.188 1.00 96.94 90 ASN A O 1
ATOM 707 N N . ASN A 1 91 ? 22.750 -8.781 -18.934 1.00 96.12 91 ASN A N 1
ATOM 708 C CA . ASN A 1 91 ? 22.128 -9.895 -18.204 1.00 96.12 91 ASN A CA 1
ATOM 709 C C . ASN A 1 91 ? 22.389 -9.858 -16.685 1.00 96.12 91 ASN A C 1
ATOM 711 O O . ASN A 1 91 ? 22.466 -10.896 -16.026 1.00 96.12 91 ASN A O 1
ATOM 715 N N . LEU A 1 92 ? 22.530 -8.659 -16.115 1.00 97.69 92 LEU A N 1
ATOM 716 C CA . LEU A 1 92 ? 22.679 -8.484 -14.675 1.00 97.69 92 LEU A CA 1
ATOM 717 C C . LEU A 1 92 ? 21.304 -8.454 -14.001 1.00 97.69 92 LEU A C 1
ATOM 719 O O . LEU A 1 92 ? 20.324 -7.964 -14.564 1.00 97.69 92 LEU A O 1
ATOM 723 N N . SER A 1 93 ? 21.236 -8.919 -12.753 1.00 96.75 93 SER A N 1
ATOM 724 C CA . SER A 1 93 ? 20.007 -8.860 -11.959 1.00 96.75 93 SER A CA 1
ATOM 725 C C . SER A 1 93 ? 19.508 -7.420 -11.810 1.00 96.75 93 SER A C 1
ATOM 727 O O . SER A 1 93 ? 20.216 -6.555 -11.281 1.00 96.75 93 SER A O 1
ATOM 729 N N . MET A 1 94 ? 18.271 -7.184 -12.254 1.00 97.25 94 MET A N 1
ATOM 730 C CA . MET A 1 94 ? 17.567 -5.911 -12.094 1.00 97.25 94 MET A CA 1
ATOM 731 C C . MET A 1 94 ? 17.111 -5.708 -10.646 1.00 97.25 94 MET A C 1
ATOM 733 O O . MET A 1 94 ? 16.749 -6.658 -9.948 1.00 97.25 94 MET A O 1
ATOM 737 N N . ARG A 1 95 ? 17.097 -4.455 -10.197 1.00 97.31 95 ARG A N 1
ATOM 738 C CA . ARG A 1 95 ? 16.611 -4.056 -8.871 1.00 97.31 95 ARG A CA 1
ATOM 739 C C . ARG A 1 95 ? 15.109 -3.804 -8.905 1.00 97.31 95 ARG A C 1
ATOM 741 O O . ARG A 1 95 ? 14.596 -3.273 -9.887 1.00 97.31 95 ARG A O 1
ATOM 748 N N . GLY A 1 96 ? 14.430 -4.133 -7.805 1.00 95.19 96 GLY A N 1
ATOM 749 C CA . GLY A 1 96 ? 12.992 -3.888 -7.649 1.00 95.19 96 GLY A CA 1
ATOM 750 C C . GLY A 1 96 ? 12.117 -4.754 -8.558 1.00 95.19 96 GLY A C 1
ATOM 751 O O . GLY A 1 96 ? 11.055 -4.313 -8.982 1.00 95.19 96 GLY A O 1
ATOM 752 N N . ARG A 1 97 ? 12.581 -5.960 -8.908 1.00 95.25 97 ARG A N 1
ATOM 753 C CA . ARG A 1 97 ? 11.814 -6.892 -9.737 1.00 95.25 97 ARG A CA 1
ATOM 754 C C . ARG A 1 97 ? 10.570 -7.367 -8.978 1.00 95.25 97 ARG A C 1
ATOM 756 O O . ARG A 1 97 ? 10.701 -7.884 -7.875 1.00 95.25 97 ARG A O 1
ATOM 763 N N . VAL A 1 98 ? 9.412 -7.219 -9.614 1.00 96.44 98 VAL A N 1
ATOM 764 C CA . VAL A 1 98 ? 8.127 -7.773 -9.164 1.00 96.44 98 VAL A CA 1
ATOM 765 C C . VAL A 1 98 ? 8.092 -9.271 -9.451 1.00 96.44 98 VAL A C 1
ATOM 767 O O . VAL A 1 98 ? 8.506 -9.710 -10.533 1.00 96.44 98 VAL A O 1
ATOM 770 N N . ASP A 1 99 ? 7.589 -10.043 -8.495 1.00 96.69 99 ASP A N 1
ATOM 771 C CA . ASP A 1 99 ? 7.276 -11.453 -8.678 1.00 96.69 99 ASP A CA 1
ATOM 772 C C . ASP A 1 99 ? 5.807 -11.578 -9.109 1.00 96.69 99 ASP A C 1
ATOM 774 O O . ASP A 1 99 ? 4.882 -11.354 -8.328 1.00 96.69 99 ASP A O 1
ATOM 778 N N . PHE A 1 100 ? 5.579 -11.911 -10.380 1.00 95.25 100 PHE A N 1
ATOM 779 C CA . PHE A 1 100 ? 4.229 -11.990 -10.943 1.00 95.25 100 PHE A CA 1
ATOM 780 C C . PHE A 1 100 ? 3.420 -13.183 -10.425 1.00 95.25 100 PHE A C 1
ATOM 782 O O . PHE A 1 100 ? 2.194 -13.092 -10.407 1.00 95.25 100 PHE A O 1
ATOM 789 N N . ASP A 1 101 ? 4.075 -14.250 -9.958 1.00 96.25 101 ASP A N 1
ATOM 790 C CA . ASP A 1 101 ? 3.381 -15.393 -9.355 1.00 96.25 101 ASP A CA 1
ATOM 791 C C . ASP A 1 101 ? 2.874 -15.032 -7.951 1.00 96.25 101 ASP A C 1
ATOM 793 O O . ASP A 1 101 ? 1.824 -15.506 -7.510 1.00 96.25 101 ASP A O 1
ATOM 797 N N . ARG A 1 102 ? 3.594 -14.144 -7.252 1.00 95.19 102 ARG A N 1
ATOM 798 C CA . ARG A 1 102 ? 3.185 -13.611 -5.939 1.00 95.19 102 ARG A CA 1
ATOM 799 C C . ARG A 1 102 ? 2.288 -12.376 -6.041 1.00 95.19 102 ARG A C 1
ATOM 801 O O . ARG A 1 102 ? 1.518 -12.115 -5.117 1.00 95.19 102 ARG A O 1
ATOM 808 N N . GLY A 1 103 ? 2.372 -11.633 -7.143 1.00 95.06 103 GLY A N 1
ATOM 809 C CA . GLY A 1 103 ? 1.585 -10.430 -7.419 1.00 95.06 103 GLY A CA 1
ATOM 810 C C . GLY A 1 103 ? 2.149 -9.129 -6.833 1.00 95.06 103 GLY A C 1
ATOM 811 O O . GLY A 1 103 ? 1.403 -8.150 -6.756 1.00 95.06 103 GLY A O 1
ATOM 812 N N . TYR A 1 104 ? 3.417 -9.105 -6.398 1.00 95.19 104 TYR A N 1
ATOM 813 C CA . TYR A 1 104 ? 4.102 -7.914 -5.868 1.00 95.19 104 TYR A CA 1
ATOM 814 C C . TYR A 1 104 ? 5.631 -8.009 -5.945 1.00 95.19 104 TYR A C 1
ATOM 816 O O . TYR A 1 104 ? 6.170 -9.123 -6.128 1.00 95.19 104 TYR A O 1
#

pLDDT: mean 93.54, std 8.93, range [56.44, 98.44]

Nearest PDB structures (foldseek):
  8i5z-assembly1_A  TM=9.375E-01  e=3.279E-02  Thermodesulfatator indicus DSM 15286
  8i5z-assembly1_C  TM=7.027E-01  e=1.378E-02  Thermodesulfatator indicus DSM 15286
  2yq5-assembly1_C  TM=7.775E-01  e=2.685E-02  Lactobacillus delbrueckii subsp. bulgaricus
  8i5z-assembly1_D  TM=6.283E-01  e=7.565E-03  Thermodesulfatator indicus DSM 15286
  4cuj-assembly1_D  TM=5.964E-01  e=8.338E-02  Salmonella enterica subsp. enterica serovar Typhi

InterPro domains:
  IPR006140 D-isomer specific 2-hydroxyacid dehydrogenase, NAD-binding domain [PF02826] (1-47)
  IPR036291 NAD(P)-binding domain superfamily [SSF51735] (1-70)

Sequence (104 aa):
DYVVNLLPNTPQTQNIWNATLFAQMKPTAIFINAGRGSAVVDADLITRPLSSEHPFWRTQGLLLTSHSAALSLAYPIVELFCDNLNRFPNNLSMRGRVDFDRGY

Organism: NCBI:txid433720

Secondary structure (DSSP, 8-state):
-EEEE-----TTTTT-BSHHHHTTS-TT-EEEE-S-GGGB-HHHH--S---SS-GGGG-TT----SS-SSPPPHHHHHHHHHHHHHHGGGTPPPTT---TTTT-